Protein AF-A0A1Y4UF63-F1 (afdb_monomer)

Nearest PDB structures (foldseek):
  1cwq-assembly1_A-3  TM=3.640E-01  e=3.530E+00  Halobacterium salinarum

Solvent-accessible surface area (backbone atoms only — not comparable to full-atom values): 9615 Å² total; per-residue (Å²): 134,79,91,53,97,81,62,45,70,66,55,52,27,55,54,33,44,61,53,46,55,54,38,58,77,65,64,60,43,91,86,38,94,56,26,70,50,47,55,57,44,44,32,52,26,53,29,32,46,48,48,52,52,45,56,60,55,51,74,77,58,86,48,58,71,53,52,53,49,52,49,57,51,44,52,51,45,35,42,63,52,59,55,69,98,79,42,24,60,48,101,82,74,47,79,42,82,75,32,55,81,67,83,80,50,90,86,44,57,68,62,51,51,39,48,51,50,25,54,50,41,61,59,47,64,78,71,59,67,61,86,46,94,60,34,64,59,53,51,40,54,38,52,58,33,42,50,5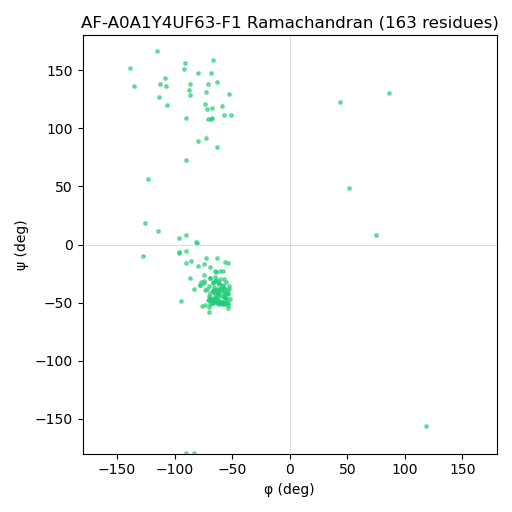2,38,48,50,53,61,39,41,78,74,60,56,78,62,84,80,81,127

Radius of gyration: 16.89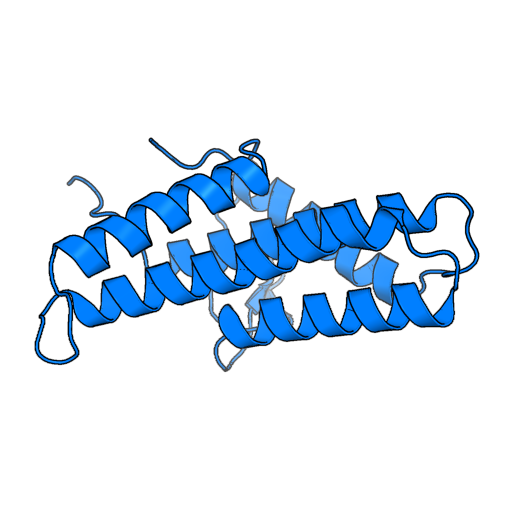 Å; Cα contacts (8 Å, |Δi|>4): 144; chains: 1; bounding box: 43×26×47 Å

Structure (mmCIF, N/CA/C/O backbone):
data_AF-A0A1Y4UF63-F1
#
_entry.id   AF-A0A1Y4UF63-F1
#
loop_
_atom_site.group_PDB
_atom_site.id
_atom_site.type_symbol
_atom_site.label_atom_id
_atom_site.label_alt_id
_atom_site.label_comp_id
_atom_site.label_asym_id
_atom_site.label_entity_id
_atom_site.label_seq_id
_atom_site.pdbx_PDB_ins_code
_atom_site.Cartn_x
_atom_site.Cartn_y
_atom_site.Cartn_z
_atom_site.occupancy
_atom_site.B_iso_or_equiv
_atom_site.auth_seq_id
_atom_site.auth_comp_id
_atom_site.auth_asym_id
_atom_site.auth_atom_id
_atom_site.pdbx_PDB_model_num
ATOM 1 N N . MET A 1 1 ? -4.707 14.030 13.758 1.00 37.59 1 MET A N 1
ATOM 2 C CA . MET A 1 1 ? -3.730 14.443 12.732 1.00 37.59 1 MET A CA 1
ATOM 3 C C . MET A 1 1 ? -4.198 13.709 11.525 1.00 37.59 1 MET A C 1
ATOM 5 O O . MET A 1 1 ? -4.041 12.496 11.454 1.00 37.59 1 MET A O 1
ATOM 9 N N . ASP A 1 2 ? -4.929 14.437 10.713 1.00 42.34 2 ASP A N 1
ATOM 10 C CA . ASP A 1 2 ? -5.912 13.826 9.849 1.00 42.34 2 ASP A CA 1
ATOM 11 C C . ASP A 1 2 ? -5.150 13.428 8.588 1.00 42.34 2 ASP A C 1
ATOM 13 O O . ASP A 1 2 ? -4.351 14.215 8.073 1.00 42.34 2 ASP A O 1
ATOM 17 N N . ILE A 1 3 ? -5.279 12.170 8.169 1.00 49.94 3 ILE A N 1
ATOM 18 C CA . ILE A 1 3 ? -4.473 11.643 7.068 1.00 49.94 3 ILE A CA 1
ATOM 19 C C . ILE A 1 3 ? -4.899 12.354 5.782 1.00 49.94 3 ILE A C 1
ATOM 21 O O . ILE A 1 3 ? -5.990 12.118 5.268 1.00 49.94 3 ILE A O 1
ATOM 25 N N . THR A 1 4 ? -4.029 13.220 5.264 1.00 49.53 4 THR A N 1
ATOM 26 C CA . THR A 1 4 ? -4.264 13.936 4.004 1.00 49.53 4 THR A CA 1
ATOM 27 C C . THR A 1 4 ? -3.707 13.157 2.822 1.00 49.53 4 THR A C 1
ATOM 29 O O . THR A 1 4 ? -2.764 12.374 2.948 1.00 49.53 4 THR A O 1
ATOM 32 N N . ILE A 1 5 ? -4.243 13.396 1.630 1.00 44.84 5 ILE A N 1
ATOM 33 C CA . ILE A 1 5 ? -3.932 12.571 0.456 1.00 44.84 5 ILE A CA 1
ATOM 34 C C . ILE A 1 5 ? -2.517 12.788 -0.108 1.00 44.84 5 ILE A C 1
ATOM 36 O O . ILE A 1 5 ? -2.014 11.940 -0.852 1.00 44.84 5 ILE A O 1
ATOM 40 N N . ASN A 1 6 ? -1.822 13.836 0.348 1.00 50.25 6 ASN A N 1
ATOM 41 C CA . ASN A 1 6 ? -0.405 14.084 0.065 1.00 50.25 6 ASN A CA 1
ATOM 42 C C . ASN A 1 6 ? 0.570 13.468 1.092 1.00 50.25 6 ASN A C 1
ATOM 44 O O . ASN A 1 6 ? 1.745 13.347 0.764 1.00 50.25 6 ASN A O 1
ATOM 48 N N . THR A 1 7 ? 0.113 13.050 2.284 1.00 65.56 7 THR A N 1
ATOM 49 C CA . THR A 1 7 ? 0.957 12.468 3.353 1.00 65.56 7 THR A CA 1
ATOM 50 C C . THR A 1 7 ? 1.801 11.309 2.812 1.00 65.56 7 THR A C 1
ATOM 52 O O . THR A 1 7 ? 1.264 10.441 2.123 1.00 65.56 7 THR A O 1
ATOM 55 N N . ASP A 1 8 ? 3.114 11.290 3.041 1.00 82.75 8 ASP A N 1
ATOM 56 C CA . ASP A 1 8 ? 4.028 10.307 2.438 1.00 82.75 8 ASP A CA 1
ATOM 57 C C . AS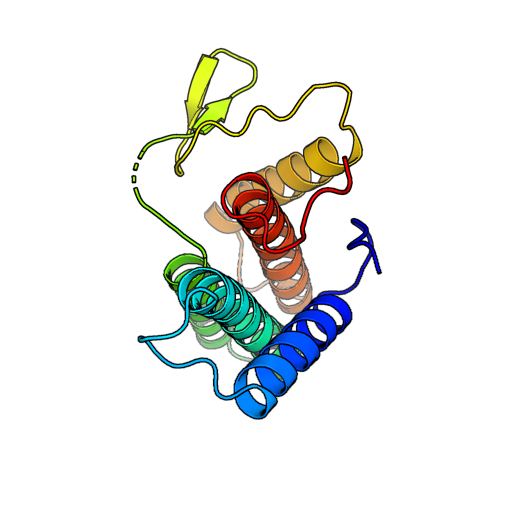P A 1 8 ? 3.780 8.867 2.941 1.00 82.75 8 ASP A C 1
ATOM 59 O O . ASP A 1 8 ? 3.232 8.656 4.019 1.00 82.75 8 ASP A O 1
ATOM 63 N N . ILE A 1 9 ? 4.217 7.849 2.190 1.00 86.38 9 ILE A N 1
ATOM 64 C CA . ILE A 1 9 ? 4.187 6.448 2.640 1.00 86.38 9 ILE A CA 1
ATOM 65 C C . ILE A 1 9 ? 4.990 6.273 3.940 1.00 86.38 9 ILE A C 1
ATOM 67 O O . ILE A 1 9 ? 4.564 5.514 4.811 1.00 86.38 9 ILE A O 1
ATOM 71 N N . LYS A 1 10 ? 6.094 7.015 4.120 1.00 87.44 10 LYS A N 1
ATOM 72 C CA . LYS A 1 10 ? 6.856 7.033 5.376 1.00 87.44 10 LYS A CA 1
ATOM 73 C C . LYS A 1 10 ? 6.093 7.715 6.517 1.00 87.44 10 LYS A C 1
ATOM 75 O O . LYS A 1 10 ? 6.088 7.203 7.630 1.00 87.44 10 LYS A O 1
ATOM 80 N N . GLU A 1 11 ? 5.412 8.828 6.252 1.00 89.00 11 GLU A N 1
ATOM 81 C CA . GLU A 1 11 ? 4.593 9.525 7.256 1.00 89.00 11 GLU A CA 1
ATOM 82 C C . GLU A 1 11 ? 3.372 8.690 7.679 1.00 89.00 11 GLU A C 1
ATOM 84 O O . GLU A 1 11 ? 3.053 8.618 8.865 1.00 89.00 11 GLU A O 1
ATOM 89 N N . LEU A 1 12 ? 2.727 8.002 6.727 1.00 87.38 12 LEU A N 1
ATOM 90 C CA . LEU A 1 12 ? 1.679 7.014 6.992 1.00 87.38 12 LEU A CA 1
ATOM 91 C C . LEU A 1 12 ? 2.215 5.869 7.858 1.00 87.38 12 LEU A C 1
ATOM 93 O O . LEU A 1 12 ? 1.592 5.522 8.860 1.00 87.38 12 LEU A O 1
ATOM 97 N N . TYR A 1 13 ? 3.367 5.294 7.491 1.00 91.75 13 TYR A N 1
ATOM 98 C CA . TYR A 1 13 ? 4.029 4.244 8.269 1.00 91.75 13 TYR A CA 1
ATOM 99 C C . TYR A 1 13 ? 4.247 4.694 9.721 1.00 91.75 13 TYR A C 1
ATOM 101 O O . TYR A 1 13 ? 3.739 4.053 10.639 1.00 91.75 13 TYR A O 1
ATOM 109 N N . GLU A 1 14 ? 4.896 5.842 9.923 1.00 92.19 14 GLU A N 1
ATOM 110 C CA . GLU A 1 14 ? 5.170 6.402 11.249 1.00 92.19 14 GLU A CA 1
ATOM 111 C C . GLU A 1 14 ? 3.894 6.722 12.045 1.00 92.19 14 GLU A C 1
ATOM 113 O O . GLU A 1 14 ? 3.884 6.625 13.272 1.00 92.19 14 GLU A O 1
ATOM 118 N N . TYR A 1 15 ? 2.810 7.126 11.375 1.00 88.06 15 TYR A N 1
ATOM 119 C CA . TYR A 1 15 ? 1.514 7.356 12.015 1.00 88.06 15 TYR A CA 1
ATOM 120 C C . TYR A 1 15 ? 0.926 6.048 12.573 1.00 88.06 15 TYR A C 1
ATOM 122 O O . TYR A 1 15 ? 0.478 6.029 13.722 1.00 88.06 15 TYR A O 1
ATOM 130 N N . TYR A 1 16 ? 0.933 4.948 11.807 1.00 87.62 16 TYR A N 1
ATOM 131 C CA . TYR A 1 16 ? 0.389 3.672 12.291 1.00 87.62 16 TYR A CA 1
ATOM 132 C C . TYR A 1 16 ? 1.343 2.952 13.255 1.00 87.62 16 TYR A C 1
ATOM 134 O O . TYR A 1 16 ? 0.863 2.359 14.216 1.00 87.62 16 TYR A O 1
ATOM 142 N N . GLU A 1 17 ? 2.661 3.085 13.090 1.00 92.81 17 GLU A N 1
ATOM 143 C CA . GLU A 1 17 ? 3.689 2.621 14.038 1.00 92.81 17 GLU A CA 1
ATOM 144 C C . GLU A 1 17 ? 3.435 3.180 15.450 1.00 92.81 17 GLU A C 1
ATOM 146 O O . GLU A 1 17 ? 3.252 2.424 16.405 1.00 92.81 17 GLU A O 1
ATOM 151 N N . LYS A 1 18 ? 3.266 4.506 15.574 1.00 88.31 18 LYS A N 1
ATOM 152 C CA . LYS A 1 18 ? 2.928 5.187 16.842 1.00 88.31 18 LYS A CA 1
ATOM 153 C C . LYS A 1 18 ? 1.584 4.724 17.434 1.00 88.31 18 LYS A C 1
ATOM 155 O O . LYS A 1 18 ? 1.362 4.859 18.637 1.00 88.31 18 LYS A O 1
ATOM 160 N N . ARG A 1 19 ? 0.677 4.171 16.616 1.00 84.44 19 ARG A N 1
ATOM 161 C CA . ARG A 1 19 ? -0.601 3.583 17.065 1.00 84.44 19 ARG A CA 1
ATOM 162 C C . ARG A 1 19 ? -0.483 2.110 17.473 1.00 84.44 19 ARG A C 1
ATOM 164 O O . ARG A 1 19 ? -1.263 1.696 18.328 1.00 84.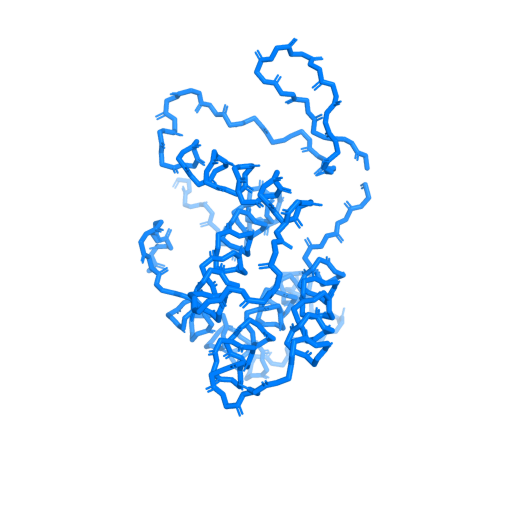44 19 ARG A O 1
ATOM 171 N N . VAL A 1 20 ? 0.455 1.349 16.903 1.00 86.25 20 VAL A N 1
ATOM 172 C CA . VAL A 1 20 ? 0.792 -0.020 17.335 1.00 86.25 20 VAL A CA 1
ATOM 173 C C . VAL A 1 20 ? 1.496 0.025 18.687 1.00 86.25 20 VAL A C 1
ATOM 175 O O . VAL A 1 20 ? 0.966 -0.541 19.638 1.00 86.25 20 VAL A O 1
ATOM 178 N N . ILE A 1 21 ? 2.576 0.806 18.814 1.00 88.94 21 ILE A N 1
ATOM 179 C CA . ILE A 1 21 ? 3.340 0.963 20.068 1.00 88.94 21 ILE A CA 1
ATOM 180 C C . ILE A 1 21 ? 2.407 1.333 21.230 1.00 88.94 21 ILE A C 1
ATOM 182 O O . ILE A 1 21 ? 2.409 0.696 22.278 1.00 88.94 21 ILE A O 1
ATOM 186 N N . ARG A 1 22 ? 1.510 2.305 21.020 1.00 81.75 22 ARG A N 1
ATOM 187 C CA . ARG A 1 22 ? 0.530 2.708 22.037 1.00 81.75 22 ARG A CA 1
ATOM 188 C C . ARG A 1 22 ? -0.479 1.608 22.402 1.00 81.75 22 ARG A C 1
ATOM 190 O O . ARG A 1 22 ? -0.984 1.591 23.522 1.00 81.75 22 ARG A O 1
ATOM 197 N N . ALA A 1 23 ? -0.827 0.714 21.478 1.00 77.19 23 ALA A N 1
ATOM 198 C CA . ALA A 1 23 ? -1.709 -0.417 21.768 1.00 77.19 23 ALA A CA 1
ATOM 199 C C . ALA A 1 23 ? -0.992 -1.510 22.582 1.00 77.19 23 ALA A C 1
ATOM 201 O O . ALA A 1 23 ? -1.615 -2.130 23.445 1.00 77.19 23 ALA A O 1
ATOM 202 N N . GLU A 1 24 ? 0.311 -1.688 22.356 1.00 81.88 24 GLU A N 1
ATOM 203 C CA . GLU A 1 24 ? 1.190 -2.566 23.136 1.00 81.88 24 GLU A CA 1
ATOM 204 C C . GLU A 1 24 ? 1.399 -2.013 24.558 1.00 81.88 24 GLU A C 1
ATOM 206 O O . GLU A 1 24 ? 1.161 -2.728 25.529 1.00 81.88 24 GLU A O 1
ATOM 211 N N . GLU A 1 25 ? 1.699 -0.714 24.707 1.00 85.75 25 GLU A N 1
ATOM 212 C CA . GLU A 1 25 ? 1.728 -0.005 26.003 1.00 85.75 25 GLU A CA 1
ATOM 213 C C . GLU A 1 25 ? 0.407 -0.160 26.781 1.00 85.75 25 GLU A C 1
ATOM 215 O O . GLU A 1 25 ? 0.393 -0.332 28.002 1.00 85.75 25 GLU A O 1
ATOM 220 N N . MET A 1 26 ? -0.726 -0.127 26.072 1.00 78.94 26 MET A N 1
ATOM 221 C CA . MET A 1 26 ? -2.065 -0.320 26.637 1.00 78.94 26 MET A CA 1
ATOM 222 C C . MET A 1 26 ? -2.446 -1.795 26.866 1.00 78.94 26 MET A C 1
ATOM 224 O O . MET A 1 26 ? -3.557 -2.043 27.334 1.00 78.94 26 MET A O 1
ATOM 228 N N . ASN A 1 27 ? -1.556 -2.752 26.572 1.00 86.25 27 ASN A N 1
ATOM 229 C CA . ASN A 1 27 ? -1.758 -4.196 26.741 1.00 86.25 27 ASN A CA 1
ATOM 230 C C . ASN A 1 27 ? -3.068 -4.699 26.084 1.00 86.25 27 ASN A C 1
ATOM 232 O O . ASN A 1 27 ? -3.881 -5.381 26.706 1.00 86.25 27 ASN A O 1
ATOM 236 N N . ILE A 1 28 ? -3.312 -4.318 24.823 1.00 73.81 28 ILE A N 1
ATOM 237 C CA . ILE A 1 28 ? -4.532 -4.691 24.084 1.00 73.81 28 ILE A CA 1
ATOM 238 C C . ILE A 1 28 ? -4.423 -6.132 23.546 1.00 73.81 28 ILE A C 1
ATOM 240 O O . ILE A 1 28 ? -4.002 -6.359 22.413 1.00 73.81 28 ILE A O 1
ATOM 244 N N . ASP A 1 29 ? -4.842 -7.099 24.364 1.00 84.00 29 ASP A N 1
ATOM 245 C CA . ASP A 1 29 ? -4.972 -8.520 24.004 1.00 84.00 29 ASP A CA 1
ATOM 246 C C . ASP A 1 29 ? -6.365 -8.890 23.443 1.00 84.00 29 ASP A C 1
ATOM 248 O O . ASP A 1 29 ? -7.251 -8.042 23.335 1.00 84.00 29 ASP A O 1
ATOM 252 N N . GLU A 1 30 ? -6.571 -10.169 23.103 1.00 82.31 30 GLU A N 1
ATOM 253 C CA . GLU A 1 30 ? -7.828 -10.725 22.562 1.00 82.31 30 GLU A CA 1
ATOM 254 C C . GLU A 1 30 ? -9.068 -10.532 23.456 1.00 82.31 30 GLU A C 1
ATOM 256 O O . GLU A 1 30 ? -10.192 -10.541 22.950 1.00 82.31 30 GLU A O 1
ATOM 261 N N . SER A 1 31 ? -8.898 -10.326 24.767 1.00 81.88 31 SER A N 1
ATOM 262 C CA . SER A 1 31 ? -10.003 -10.044 25.695 1.00 81.88 31 SER A CA 1
ATOM 263 C C . SER A 1 31 ? -10.456 -8.579 25.649 1.00 81.88 31 SER A C 1
ATOM 265 O O . SER A 1 31 ? -11.564 -8.237 26.077 1.00 81.88 31 SER A O 1
ATOM 267 N N . SER A 1 32 ? -9.615 -7.690 25.114 1.00 72.06 32 SER A N 1
ATOM 268 C CA . SER A 1 32 ? -9.876 -6.258 25.078 1.00 72.06 32 SER A CA 1
ATOM 269 C C . SER A 1 32 ? -10.951 -5.893 24.057 1.00 72.06 32 SER A C 1
ATOM 271 O O . SER A 1 32 ? -10.844 -6.173 22.863 1.00 72.06 32 SER A O 1
ATOM 273 N N . ARG A 1 33 ? -11.938 -5.093 24.483 1.00 72.50 33 ARG A N 1
ATOM 274 C CA . ARG A 1 33 ? -12.944 -4.480 23.587 1.00 72.50 33 ARG A CA 1
ATOM 275 C C . ARG A 1 33 ? -12.348 -3.637 22.446 1.00 72.50 33 ARG A C 1
ATOM 277 O O . ARG A 1 33 ? -13.070 -3.265 21.525 1.00 72.50 33 ARG A O 1
ATOM 284 N N . PHE A 1 34 ? -11.065 -3.281 22.533 1.00 72.19 34 PHE A N 1
ATOM 285 C CA . PHE A 1 34 ? -10.339 -2.517 21.517 1.00 72.19 34 PHE A CA 1
ATOM 286 C C . PHE A 1 34 ? -9.532 -3.398 20.547 1.00 72.19 34 PHE A C 1
ATOM 288 O O . PHE A 1 34 ? -9.024 -2.880 19.553 1.00 72.19 34 PHE A O 1
ATOM 295 N N . TYR A 1 35 ? -9.450 -4.712 20.784 1.00 72.81 35 TYR A N 1
ATOM 296 C CA . TYR A 1 35 ? -8.698 -5.659 19.958 1.00 72.81 35 TYR A CA 1
ATOM 297 C C . TYR A 1 35 ? -9.078 -5.647 18.467 1.00 72.81 35 TYR A C 1
ATOM 299 O O . TYR A 1 35 ? -8.163 -5.603 17.643 1.00 72.81 35 TYR A O 1
ATOM 307 N N . PRO A 1 36 ? -10.367 -5.569 18.060 1.00 71.00 36 PRO A N 1
ATOM 308 C CA . PRO A 1 36 ? -10.711 -5.461 16.640 1.00 71.00 36 PRO A CA 1
ATOM 309 C C . PRO A 1 36 ? -10.097 -4.216 15.982 1.00 71.00 36 PRO A C 1
ATOM 311 O O . PRO A 1 36 ? -9.579 -4.293 14.871 1.00 71.00 36 PRO A O 1
ATOM 314 N N . SER A 1 37 ? -10.082 -3.081 16.688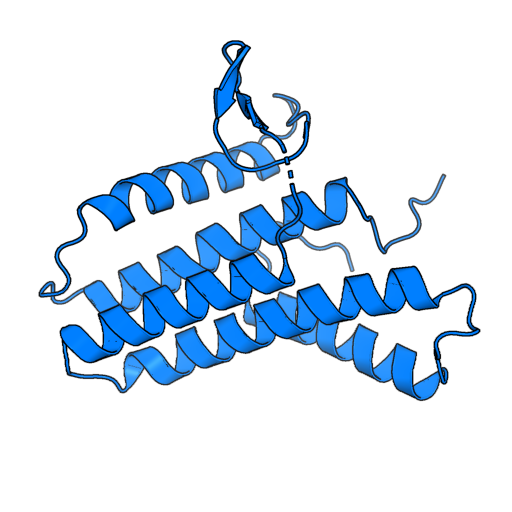 1.00 73.38 37 SER A N 1
ATOM 315 C CA . SER A 1 37 ? -9.454 -1.846 16.209 1.00 73.38 37 SER A CA 1
ATOM 316 C C . SER A 1 37 ? -7.927 -1.946 16.175 1.00 73.38 37 SER A C 1
ATOM 318 O O . SER A 1 37 ? -7.313 -1.413 15.256 1.00 73.38 37 SER A O 1
ATOM 320 N N . PHE A 1 38 ? -7.309 -2.641 17.137 1.00 75.94 38 PHE A N 1
ATOM 321 C CA . PHE A 1 38 ? -5.866 -2.903 17.142 1.00 75.94 38 PHE A CA 1
ATOM 322 C C . PHE A 1 38 ? -5.440 -3.793 15.969 1.00 75.94 38 PHE A C 1
ATOM 324 O O . PHE A 1 38 ? -4.538 -3.419 15.226 1.00 75.94 38 PHE A O 1
ATOM 331 N N . ILE A 1 39 ? -6.135 -4.905 15.725 1.00 81.94 39 ILE A N 1
ATOM 332 C CA . ILE A 1 39 ? -5.892 -5.784 14.570 1.00 81.94 39 ILE A CA 1
ATOM 333 C C . ILE A 1 39 ? -6.005 -5.018 13.244 1.00 81.94 39 ILE A C 1
ATOM 335 O O . ILE A 1 39 ? -5.222 -5.236 12.318 1.00 81.94 39 ILE A O 1
ATOM 339 N N . GLU A 1 40 ? -6.948 -4.083 13.153 1.00 82.12 40 GLU A N 1
ATOM 340 C CA . GLU A 1 40 ? -7.125 -3.239 11.974 1.00 82.12 40 GLU A CA 1
ATOM 341 C C . GLU A 1 40 ? -6.060 -2.134 11.835 1.00 82.12 40 GLU A C 1
ATOM 343 O O . GLU A 1 40 ? -5.677 -1.811 10.707 1.00 82.12 40 GLU A O 1
ATOM 348 N N . ILE A 1 41 ? -5.515 -1.605 12.936 1.00 82.06 41 ILE A N 1
ATOM 349 C CA . ILE A 1 41 ? -4.306 -0.758 12.934 1.00 82.06 41 ILE A CA 1
ATOM 350 C C . ILE A 1 41 ? -3.085 -1.576 12.482 1.00 82.06 41 ILE A C 1
ATOM 352 O O . ILE A 1 41 ? -2.340 -1.130 11.610 1.00 82.06 41 ILE A O 1
ATOM 356 N N . ASN A 1 42 ? -2.908 -2.785 13.018 1.00 85.00 42 ASN A N 1
ATOM 357 C CA . ASN A 1 42 ? -1.719 -3.606 12.797 1.00 85.00 42 ASN A CA 1
ATOM 358 C C . ASN A 1 42 ? -1.571 -4.039 11.326 1.00 85.00 42 ASN A C 1
ATOM 360 O O . ASN A 1 42 ? -0.509 -3.876 10.739 1.00 85.00 42 ASN A O 1
ATOM 364 N N . LYS A 1 43 ? -2.659 -4.458 10.661 1.00 86.38 43 LYS A N 1
ATOM 365 C CA . LYS A 1 43 ? -2.644 -4.767 9.210 1.00 86.38 43 LYS A CA 1
ATOM 366 C C . LYS A 1 43 ? -2.214 -3.577 8.344 1.00 86.38 43 LYS A C 1
ATOM 368 O O . LYS A 1 43 ? -1.548 -3.755 7.325 1.00 86.38 43 LYS A O 1
ATOM 373 N N . ARG A 1 44 ? -2.597 -2.354 8.736 1.00 87.12 44 ARG A N 1
ATOM 374 C CA . ARG A 1 44 ? -2.190 -1.119 8.043 1.00 87.12 44 ARG A CA 1
ATOM 375 C C . ARG A 1 44 ? -0.701 -0.850 8.243 1.00 87.12 44 ARG A C 1
ATOM 377 O O . ARG A 1 44 ? -0.005 -0.612 7.260 1.00 87.12 44 ARG A O 1
ATOM 384 N N . TYR A 1 45 ? -0.218 -0.970 9.480 1.00 90.94 45 TYR A N 1
ATOM 385 C CA . TYR A 1 45 ? 1.204 -0.894 9.817 1.00 90.94 45 TYR A CA 1
ATOM 386 C C . TYR A 1 45 ? 2.043 -1.931 9.046 1.00 90.94 45 TYR A C 1
ATOM 388 O O . TYR A 1 45 ? 2.976 -1.541 8.349 1.00 90.94 45 TYR A O 1
ATOM 396 N N . ASN A 1 46 ? 1.665 -3.215 9.061 1.00 91.69 46 ASN A N 1
ATOM 397 C CA . ASN A 1 46 ? 2.344 -4.297 8.334 1.00 91.69 46 ASN A CA 1
ATOM 398 C C . ASN A 1 46 ? 2.498 -3.997 6.835 1.00 91.69 46 ASN A C 1
ATOM 400 O O . ASN A 1 46 ? 3.591 -4.091 6.270 1.00 91.69 46 ASN A O 1
ATOM 404 N N . ALA A 1 47 ? 1.404 -3.605 6.177 1.00 91.00 47 ALA A N 1
ATOM 405 C CA . ALA A 1 47 ? 1.414 -3.305 4.750 1.00 91.00 47 ALA A CA 1
ATOM 406 C C . ALA A 1 47 ? 2.270 -2.072 4.415 1.00 91.00 47 ALA A C 1
ATOM 408 O O . ALA A 1 47 ? 3.000 -2.078 3.423 1.00 91.00 47 ALA A O 1
ATOM 409 N N . LEU A 1 48 ? 2.215 -1.030 5.252 1.00 92.69 48 LEU A N 1
ATOM 410 C CA . LEU A 1 48 ? 3.060 0.158 5.115 1.00 92.69 48 LEU A CA 1
ATOM 411 C C . LEU A 1 48 ? 4.538 -0.162 5.352 1.00 92.69 48 LEU A C 1
ATOM 413 O O . LEU A 1 48 ? 5.377 0.301 4.586 1.00 92.69 48 LEU A O 1
ATOM 417 N N . SER A 1 49 ? 4.851 -1.005 6.337 1.00 93.62 49 SER A N 1
ATOM 418 C CA . SER A 1 49 ? 6.207 -1.490 6.608 1.00 93.62 49 SER A CA 1
ATOM 419 C C . SER A 1 49 ? 6.787 -2.188 5.376 1.00 93.62 49 SER A C 1
ATOM 421 O O . SER A 1 49 ? 7.833 -1.788 4.866 1.00 93.62 49 SER A O 1
ATOM 423 N N . MET A 1 50 ? 6.046 -3.135 4.786 1.00 93.44 50 MET A N 1
ATOM 424 C CA . MET A 1 50 ? 6.462 -3.816 3.554 1.00 93.44 50 MET A CA 1
ATOM 425 C C . MET A 1 50 ? 6.607 -2.863 2.351 1.00 93.44 50 MET A C 1
ATOM 427 O O . MET A 1 50 ? 7.465 -3.085 1.492 1.00 93.44 50 MET A O 1
ATOM 431 N N . ALA A 1 51 ? 5.801 -1.798 2.273 1.00 92.81 51 ALA A N 1
ATOM 432 C CA . ALA A 1 51 ? 5.937 -0.771 1.240 1.00 92.81 51 ALA A CA 1
ATOM 433 C C . ALA A 1 51 ? 7.198 0.091 1.435 1.00 92.81 51 ALA A C 1
ATOM 435 O O . ALA A 1 51 ? 7.928 0.313 0.471 1.00 92.81 51 ALA A O 1
ATOM 436 N N . VAL A 1 52 ? 7.489 0.531 2.664 1.00 92.88 52 VAL A N 1
ATOM 437 C CA . VAL A 1 52 ? 8.701 1.300 3.005 1.00 92.88 52 VAL A CA 1
ATOM 438 C C . VAL A 1 52 ? 9.961 0.463 2.770 1.00 92.88 52 VAL A C 1
ATOM 440 O O . VAL A 1 52 ? 10.887 0.933 2.109 1.00 92.88 52 VAL A O 1
ATOM 443 N N . ILE A 1 53 ? 9.974 -0.796 3.226 1.00 92.38 53 ILE A N 1
ATOM 444 C CA . ILE A 1 53 ? 11.060 -1.756 2.965 1.00 92.38 53 ILE A CA 1
ATOM 445 C C . ILE A 1 53 ? 11.290 -1.890 1.457 1.00 92.38 53 ILE A C 1
ATOM 447 O O . ILE A 1 53 ? 12.414 -1.708 0.994 1.00 92.38 53 ILE A O 1
ATOM 451 N N . PHE A 1 54 ? 10.232 -2.115 0.669 1.00 92.75 54 PHE A N 1
ATOM 452 C CA . PHE A 1 54 ? 10.351 -2.209 -0.786 1.00 92.75 54 PHE A CA 1
ATOM 453 C C . PHE A 1 54 ? 10.906 -0.927 -1.423 1.00 92.75 54 PHE A C 1
ATOM 455 O O . PHE A 1 54 ? 11.844 -1.011 -2.211 1.00 92.75 54 PHE A O 1
ATOM 462 N N . ILE A 1 55 ? 10.366 0.252 -1.092 1.00 90.81 55 ILE A N 1
ATOM 463 C CA . ILE A 1 55 ? 10.784 1.537 -1.684 1.00 90.81 55 ILE A CA 1
ATOM 464 C C . ILE A 1 55 ? 12.274 1.815 -1.424 1.00 90.81 55 ILE A C 1
ATOM 466 O O . ILE A 1 55 ? 12.979 2.284 -2.325 1.00 90.81 55 ILE A O 1
ATOM 470 N N . ASN A 1 56 ? 12.759 1.467 -0.230 1.00 89.44 56 ASN A N 1
ATOM 471 C CA . ASN A 1 56 ? 14.168 1.569 0.133 1.00 89.44 56 ASN A CA 1
ATOM 472 C C . ASN A 1 56 ? 15.017 0.522 -0.614 1.00 89.44 56 ASN A C 1
ATOM 474 O O . ASN A 1 56 ? 15.931 0.879 -1.359 1.00 89.44 56 ASN A O 1
ATOM 478 N N . GLU A 1 57 ? 14.704 -0.770 -0.462 1.00 88.81 57 GLU A N 1
ATOM 479 C CA . GLU A 1 57 ? 15.525 -1.875 -0.975 1.00 88.81 57 GLU A CA 1
ATOM 480 C C . GLU A 1 57 ? 15.585 -1.964 -2.503 1.00 88.81 57 GLU A C 1
ATOM 482 O O . GLU A 1 57 ? 16.606 -2.380 -3.059 1.00 88.81 57 GLU A O 1
ATOM 487 N N . ILE A 1 58 ? 14.507 -1.600 -3.205 1.00 87.44 58 ILE A N 1
ATOM 488 C CA . ILE A 1 58 ? 14.414 -1.780 -4.660 1.00 87.44 58 ILE A CA 1
ATOM 489 C C . ILE A 1 58 ? 15.435 -0.924 -5.423 1.00 87.44 58 ILE A C 1
ATOM 491 O O . ILE A 1 58 ? 15.839 -1.286 -6.524 1.00 87.44 58 ILE A O 1
ATOM 495 N N . SER A 1 59 ? 15.912 0.159 -4.803 1.00 82.06 59 SER A N 1
ATOM 496 C CA . SER A 1 59 ? 16.943 1.056 -5.343 1.00 82.06 59 SER A CA 1
ATOM 497 C C . SER A 1 59 ? 18.342 0.425 -5.411 1.00 82.06 59 SER A C 1
ATOM 499 O O . SER A 1 59 ? 19.196 0.923 -6.142 1.00 82.06 59 SER A O 1
ATOM 501 N N . TYR A 1 60 ? 18.592 -0.654 -4.661 1.00 81.06 60 TYR A N 1
ATOM 502 C CA . TYR A 1 60 ? 19.872 -1.376 -4.656 1.00 81.06 60 TYR A CA 1
ATOM 503 C C . TYR A 1 60 ? 19.875 -2.594 -5.589 1.00 81.06 60 TYR A C 1
ATOM 505 O O . TYR A 1 60 ? 20.915 -3.229 -5.7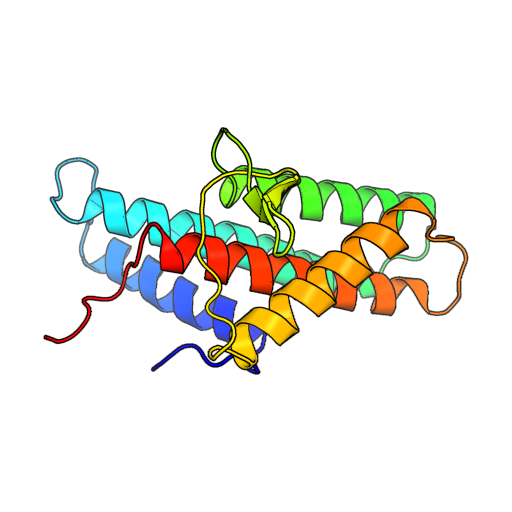75 1.00 81.06 60 TYR A O 1
ATOM 513 N N . ASP A 1 61 ? 18.721 -2.935 -6.166 1.00 78.25 61 ASP A N 1
ATOM 514 C CA . ASP A 1 61 ? 18.595 -4.041 -7.103 1.00 78.25 61 ASP A CA 1
ATOM 515 C C . ASP A 1 61 ? 19.080 -3.646 -8.507 1.00 78.25 61 ASP A C 1
ATOM 517 O O . ASP A 1 61 ? 18.973 -2.495 -8.928 1.00 78.25 61 ASP A O 1
ATOM 521 N N . LYS A 1 62 ? 19.631 -4.617 -9.235 1.00 76.56 62 LYS A N 1
ATOM 522 C CA . LYS A 1 62 ? 20.200 -4.436 -10.580 1.00 76.56 62 LYS A CA 1
ATOM 523 C C . LYS A 1 62 ? 19.631 -5.421 -11.600 1.00 76.56 62 LYS A C 1
ATOM 525 O O . LYS A 1 62 ? 19.860 -5.246 -12.791 1.00 76.56 62 LYS A O 1
ATOM 530 N N . GLU A 1 63 ? 18.881 -6.429 -11.152 1.00 86.12 63 GLU A N 1
ATOM 531 C CA . GLU A 1 63 ? 18.464 -7.562 -11.977 1.00 86.12 63 GLU A CA 1
ATOM 532 C C . GLU A 1 63 ? 16.970 -7.486 -12.336 1.00 86.12 63 GLU A C 1
ATOM 534 O O . GLU A 1 63 ? 16.131 -7.560 -11.429 1.00 86.12 63 GLU A O 1
ATOM 539 N N . PRO A 1 64 ? 16.589 -7.423 -13.632 1.00 83.81 64 PRO A N 1
ATOM 540 C CA . PRO A 1 64 ? 15.191 -7.295 -14.058 1.00 83.81 64 PRO A CA 1
ATOM 541 C C . PRO A 1 64 ? 14.240 -8.335 -13.468 1.00 83.81 64 PRO A C 1
ATOM 543 O O . PRO A 1 64 ? 13.117 -8.020 -13.072 1.00 83.81 64 PRO A O 1
ATOM 546 N N . ASN A 1 65 ? 14.702 -9.579 -13.340 1.00 85.25 65 ASN A N 1
ATOM 547 C CA . ASN A 1 65 ? 13.912 -10.651 -12.739 1.00 85.25 65 ASN A CA 1
ATOM 548 C C . ASN A 1 65 ? 13.805 -10.532 -11.207 1.00 85.25 65 ASN A C 1
ATOM 550 O O . ASN A 1 65 ? 12.812 -10.982 -10.632 1.00 85.25 65 ASN A O 1
ATOM 554 N N . SER A 1 66 ? 14.781 -9.900 -10.547 1.00 87.00 66 SER A N 1
ATOM 555 C CA . SER A 1 66 ? 14.783 -9.692 -9.096 1.00 87.00 66 SER A CA 1
ATOM 556 C C . SER A 1 66 ? 13.825 -8.575 -8.689 1.00 87.00 66 SER A C 1
ATOM 558 O O . SER A 1 66 ? 12.908 -8.836 -7.906 1.00 87.00 66 SER A O 1
ATOM 560 N N . TYR A 1 67 ? 13.926 -7.371 -9.272 1.00 86.69 67 TYR A N 1
ATOM 561 C CA . TYR A 1 67 ? 12.982 -6.300 -8.925 1.00 86.69 67 TYR A CA 1
ATOM 562 C C . TYR A 1 67 ? 11.544 -6.605 -9.372 1.00 86.69 67 TYR A C 1
ATOM 564 O O . TYR A 1 67 ? 10.608 -6.311 -8.627 1.00 86.69 67 TYR A O 1
ATOM 572 N N . LYS A 1 68 ? 11.350 -7.322 -10.491 1.00 89.56 68 LYS A N 1
ATOM 573 C CA . LYS A 1 68 ? 10.045 -7.899 -10.867 1.00 89.56 68 LYS A CA 1
ATOM 574 C C . LYS A 1 68 ? 9.483 -8.821 -9.780 1.00 89.56 68 LYS A C 1
ATOM 576 O O . LYS A 1 68 ? 8.327 -8.668 -9.384 1.00 89.56 68 LYS A O 1
ATOM 581 N N . ARG A 1 69 ? 10.288 -9.763 -9.270 1.00 90.44 69 ARG A N 1
ATOM 582 C CA . ARG A 1 69 ? 9.882 -10.675 -8.188 1.00 90.44 69 ARG A CA 1
ATOM 583 C C . ARG A 1 69 ? 9.571 -9.909 -6.900 1.00 90.44 69 ARG A C 1
ATOM 585 O O . ARG A 1 69 ? 8.496 -10.110 -6.342 1.00 90.44 69 ARG A O 1
ATOM 592 N N . LYS A 1 70 ? 10.465 -9.019 -6.454 1.00 90.12 70 LYS A N 1
ATOM 593 C CA . LYS A 1 70 ? 10.279 -8.192 -5.248 1.00 90.12 70 LYS A CA 1
ATOM 594 C C . LYS A 1 70 ? 8.994 -7.369 -5.318 1.00 90.12 70 LYS A C 1
ATOM 596 O O . LYS A 1 70 ? 8.228 -7.380 -4.360 1.00 90.12 70 LYS A O 1
ATOM 601 N N . PHE A 1 71 ? 8.719 -6.733 -6.458 1.00 91.44 71 PHE A N 1
ATOM 602 C CA . PHE A 1 71 ? 7.510 -5.935 -6.666 1.00 91.44 71 PHE A CA 1
ATOM 603 C C . PHE A 1 71 ? 6.234 -6.770 -6.538 1.00 91.44 71 PHE A C 1
ATOM 605 O O . PHE A 1 71 ? 5.356 -6.421 -5.752 1.00 91.44 71 PHE A O 1
ATOM 612 N N . PHE A 1 72 ? 6.135 -7.906 -7.238 1.00 90.06 72 PHE A N 1
ATOM 613 C CA . PHE A 1 72 ? 4.946 -8.759 -7.134 1.00 90.06 72 PHE A CA 1
ATOM 614 C C . PHE A 1 72 ? 4.817 -9.452 -5.767 1.00 90.06 72 PHE A C 1
ATOM 616 O O . PHE A 1 72 ? 3.694 -9.668 -5.313 1.00 90.06 72 PHE A O 1
ATOM 623 N N . CYS A 1 73 ? 5.920 -9.744 -5.069 1.00 90.38 73 CYS A N 1
ATOM 624 C CA . CYS A 1 73 ? 5.892 -10.211 -3.680 1.00 90.38 73 CYS A CA 1
ATOM 625 C C . CYS A 1 73 ? 5.382 -9.127 -2.714 1.00 90.38 73 CYS A C 1
ATOM 627 O O . CYS A 1 73 ? 4.468 -9.401 -1.940 1.00 90.38 73 CYS A O 1
ATOM 629 N N . CYS A 1 74 ? 5.913 -7.902 -2.796 1.00 91.62 74 CYS A N 1
ATOM 630 C CA . CYS A 1 74 ? 5.473 -6.745 -2.009 1.00 91.62 74 CYS A CA 1
ATOM 631 C C . CYS A 1 74 ? 3.987 -6.441 -2.257 1.00 91.62 74 CYS A C 1
ATOM 633 O O . CYS A 1 74 ? 3.197 -6.408 -1.316 1.00 91.62 74 CYS A O 1
ATOM 635 N N . LEU A 1 75 ? 3.575 -6.338 -3.525 1.00 88.62 75 LEU A N 1
ATOM 636 C CA . LEU A 1 75 ? 2.183 -6.121 -3.918 1.00 88.62 75 LEU A CA 1
ATOM 637 C C . LEU A 1 75 ? 1.260 -7.242 -3.412 1.00 88.62 75 LEU A C 1
ATOM 639 O O . LEU A 1 75 ? 0.197 -6.953 -2.868 1.00 88.62 75 LEU A O 1
ATOM 643 N N . LYS A 1 76 ? 1.663 -8.516 -3.531 1.00 86.81 76 LYS A N 1
ATOM 644 C CA . LYS A 1 76 ? 0.888 -9.640 -2.981 1.00 86.81 76 LYS A CA 1
ATOM 645 C C . LYS A 1 76 ? 0.772 -9.561 -1.458 1.00 86.81 76 LYS A C 1
ATOM 647 O O . LYS A 1 76 ? -0.294 -9.884 -0.943 1.00 86.81 76 LYS A O 1
ATOM 652 N N . TYR A 1 77 ? 1.817 -9.148 -0.744 1.00 88.56 77 TYR A N 1
ATOM 653 C CA . TYR A 1 77 ? 1.781 -9.016 0.714 1.00 88.56 77 TYR A CA 1
ATOM 654 C C . TYR A 1 77 ? 0.873 -7.859 1.156 1.00 88.56 77 TYR A C 1
ATOM 656 O O . TYR A 1 77 ? -0.059 -8.085 1.920 1.00 88.56 77 TYR A O 1
ATOM 664 N N . ILE A 1 78 ? 1.062 -6.660 0.590 1.00 86.94 78 ILE A N 1
ATOM 665 C CA . ILE A 1 78 ? 0.218 -5.475 0.835 1.00 86.94 78 ILE A CA 1
ATOM 666 C C . ILE A 1 78 ? -1.258 -5.798 0.589 1.00 86.94 78 ILE A C 1
ATOM 668 O O . ILE A 1 78 ? -2.115 -5.423 1.386 1.00 86.94 78 ILE A O 1
ATOM 672 N N . LEU A 1 79 ? -1.561 -6.527 -0.489 1.00 81.75 79 LEU A N 1
ATOM 673 C CA . LEU A 1 79 ? -2.912 -7.021 -0.725 1.00 81.75 79 LEU A CA 1
ATOM 674 C C . LEU A 1 79 ? -3.312 -8.070 0.328 1.00 81.75 79 LEU A C 1
ATOM 676 O O . LEU A 1 79 ? -4.346 -7.901 0.946 1.00 81.75 79 LEU A O 1
ATOM 680 N N . THR A 1 80 ? -2.523 -9.105 0.617 1.00 81.31 80 THR A N 1
ATOM 681 C CA . THR A 1 80 ? -2.897 -10.121 1.632 1.00 81.31 80 THR A CA 1
ATOM 682 C C . THR A 1 80 ? -3.251 -9.510 3.000 1.00 81.31 80 THR A C 1
ATOM 684 O O . THR A 1 80 ? -4.256 -9.905 3.584 1.00 81.31 80 THR A O 1
ATOM 687 N N . GLU A 1 81 ? -2.498 -8.515 3.481 1.00 80.69 81 GLU A N 1
ATOM 688 C CA . GLU A 1 81 ? -2.788 -7.814 4.744 1.00 80.69 81 GLU A CA 1
ATOM 689 C C . GLU A 1 81 ? -4.031 -6.909 4.649 1.00 80.69 81 GLU A C 1
ATOM 691 O O . GLU A 1 81 ? -4.914 -6.924 5.514 1.00 80.69 81 GLU A O 1
ATOM 696 N N . LEU A 1 82 ? -4.113 -6.086 3.595 1.00 76.31 82 LEU A N 1
ATOM 697 C CA . LEU A 1 82 ? -5.134 -5.042 3.488 1.00 76.31 82 LEU A CA 1
ATOM 698 C C . LEU A 1 82 ? -6.427 -5.485 2.796 1.00 76.31 82 LEU A C 1
ATOM 700 O O . LEU A 1 82 ? -7.391 -4.712 2.796 1.00 76.31 82 LEU A O 1
ATOM 704 N N . PHE A 1 83 ? -6.496 -6.697 2.255 1.00 69.00 83 PHE A N 1
ATOM 705 C CA . PHE A 1 83 ? -7.582 -7.117 1.378 1.00 69.00 83 PHE A CA 1
ATOM 706 C C . PHE A 1 83 ? -8.552 -8.131 2.011 1.00 69.00 83 PHE A C 1
ATOM 708 O O . PHE A 1 83 ? -8.164 -8.988 2.797 1.00 69.00 83 PHE A O 1
ATOM 715 N N . VAL A 1 84 ? -9.847 -8.007 1.691 1.00 54.38 84 VAL A N 1
ATOM 716 C CA . VAL A 1 84 ? -10.956 -8.823 2.235 1.00 54.38 84 VAL A CA 1
ATOM 717 C C . VAL A 1 84 ? -11.933 -9.172 1.100 1.00 54.38 84 VAL A C 1
ATOM 719 O O . VAL A 1 84 ? -12.018 -8.434 0.128 1.00 54.38 84 VAL A O 1
ATOM 722 N N . SER A 1 85 ? -12.637 -10.298 1.217 1.00 42.09 85 SER A N 1
ATOM 723 C CA . SER A 1 85 ? -13.471 -10.993 0.200 1.00 42.09 85 SER A CA 1
ATOM 724 C C . SER A 1 85 ? -14.825 -10.222 -0.415 1.00 42.09 85 SER A C 1
ATOM 726 O O . SER A 1 85 ? -15.139 -9.803 0.757 1.00 42.09 85 SER A O 1
ATOM 728 N N . GLU A 1 86 ? -15.802 -10.056 -2.530 1.00 43.34 86 GLU A N 1
ATOM 729 C CA . GLU A 1 86 ? -16.954 -9.543 -3.382 1.00 43.34 86 GLU A CA 1
ATOM 730 C C . GLU A 1 86 ? -16.401 -8.570 -4.442 1.00 43.34 86 GLU A C 1
ATOM 732 O O . GLU A 1 86 ? -15.217 -8.633 -4.786 1.00 43.34 86 GLU A O 1
ATOM 737 N N . ALA A 1 87 ? -17.218 -7.650 -4.959 1.00 37.47 87 ALA A N 1
ATOM 738 C CA . ALA A 1 87 ? -16.823 -6.710 -6.012 1.00 37.47 87 ALA A CA 1
ATOM 739 C C . ALA A 1 87 ? -16.826 -5.241 -5.550 1.00 37.47 87 ALA A C 1
ATOM 741 O O . ALA A 1 87 ? -17.372 -4.905 -4.499 1.00 37.47 87 ALA A O 1
ATOM 742 N N . ILE A 1 88 ? -16.222 -4.379 -6.367 1.00 37.00 88 ILE A N 1
ATOM 743 C CA . ILE A 1 88 ? -16.542 -2.952 -6.488 1.00 37.00 88 ILE A CA 1
ATOM 744 C C . ILE A 1 88 ? -17.587 -2.833 -7.610 1.00 37.00 88 ILE A C 1
ATOM 746 O O . ILE A 1 88 ? -17.591 -3.628 -8.551 1.00 37.00 88 ILE A O 1
ATOM 750 N N . ILE A 1 89 ? -18.460 -1.832 -7.551 1.00 40.00 89 ILE A N 1
ATOM 751 C CA . ILE A 1 89 ? -19.282 -1.415 -8.693 1.00 40.00 89 ILE A CA 1
ATOM 752 C C . ILE A 1 89 ? -18.815 -0.013 -9.089 1.00 40.00 89 ILE A C 1
ATOM 754 O O . ILE A 1 89 ? -18.688 0.852 -8.225 1.00 40.00 89 ILE A O 1
ATOM 758 N N . ASN A 1 90 ? -18.483 0.188 -10.365 1.00 43.88 90 ASN A N 1
ATOM 759 C CA . ASN A 1 90 ? -17.924 1.450 -10.853 1.00 43.88 90 ASN A CA 1
ATOM 760 C C . ASN A 1 90 ? -19.003 2.512 -11.152 1.00 43.88 90 ASN A C 1
ATOM 762 O O . ASN A 1 90 ? -20.204 2.268 -11.035 1.00 43.88 90 ASN A O 1
ATOM 766 N N . ASP A 1 91 ? -18.551 3.682 -11.606 1.00 40.72 91 ASP A N 1
ATOM 767 C CA . ASP A 1 91 ? -19.343 4.848 -12.026 1.00 40.72 91 ASP A CA 1
ATOM 768 C C . ASP A 1 91 ? -20.424 4.552 -13.087 1.00 40.72 91 ASP A C 1
ATOM 770 O O . ASP A 1 91 ? -21.337 5.351 -13.284 1.00 40.72 91 ASP A O 1
ATOM 774 N N . LYS A 1 92 ? -20.342 3.397 -13.758 1.00 41.16 92 LYS A N 1
ATOM 775 C CA . LYS A 1 92 ? -21.234 2.954 -14.843 1.00 41.16 92 LYS A CA 1
ATOM 776 C C . LYS A 1 92 ? -22.066 1.727 -14.459 1.00 41.16 92 LYS A C 1
ATOM 778 O O . LYS A 1 92 ? -22.656 1.094 -15.329 1.00 41.16 92 LYS A O 1
ATOM 783 N N . GLY A 1 93 ? -22.089 1.357 -13.176 1.00 37.44 93 GLY A N 1
ATOM 784 C CA . GLY A 1 93 ? -22.810 0.180 -12.683 1.00 37.44 93 GLY A CA 1
ATOM 785 C C . GLY A 1 93 ? -22.141 -1.162 -13.009 1.00 37.44 93 GLY A C 1
ATOM 786 O O . GLY A 1 93 ? -22.737 -2.212 -12.771 1.00 37.44 93 GLY A O 1
ATOM 787 N N . VAL A 1 94 ? -20.913 -1.166 -13.539 1.00 43.34 94 VAL A N 1
ATOM 788 C CA . VAL A 1 94 ? -20.196 -2.396 -13.908 1.00 43.34 94 VAL A CA 1
ATOM 789 C C . VAL A 1 94 ? -19.417 -2.926 -12.706 1.00 43.34 94 VAL A C 1
ATOM 791 O O . VAL A 1 94 ? -18.694 -2.175 -12.048 1.00 43.34 94 VAL A O 1
ATOM 794 N N . LYS A 1 95 ? -19.526 -4.233 -12.438 1.00 43.84 95 LYS A N 1
ATOM 795 C CA . LYS A 1 95 ? -18.698 -4.906 -11.431 1.00 43.84 95 LYS A CA 1
ATOM 796 C C . LYS A 1 95 ? -17.234 -4.950 -11.870 1.00 43.84 95 LYS A C 1
ATOM 798 O O . LYS A 1 95 ? -16.890 -5.605 -12.851 1.00 43.84 95 LYS A O 1
ATOM 803 N N . GLU A 1 96 ? -16.373 -4.302 -11.097 1.00 42.28 96 GLU A N 1
ATOM 804 C CA . GLU A 1 96 ? -14.918 -4.424 -11.170 1.00 42.28 96 GLU A CA 1
ATOM 805 C C . GLU A 1 96 ? -14.435 -5.092 -9.880 1.00 42.28 96 GLU A C 1
ATOM 807 O O . GLU A 1 96 ? -14.896 -4.761 -8.792 1.00 42.28 96 GLU A O 1
ATOM 812 N N . TYR A 1 97 ? -13.490 -6.024 -9.953 1.00 41.47 97 TYR A N 1
ATOM 813 C CA . TYR A 1 97 ? -12.859 -6.544 -8.739 1.00 41.47 97 TYR A CA 1
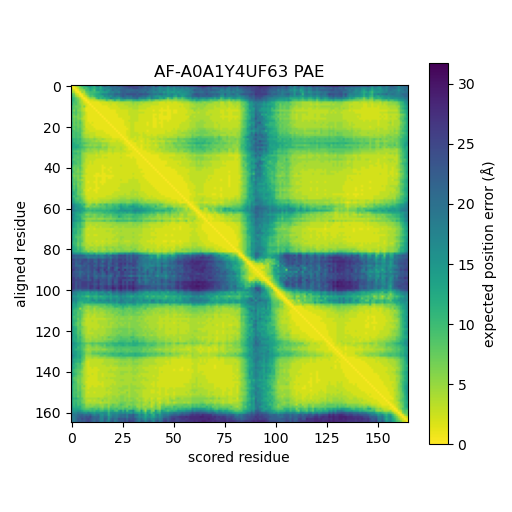ATOM 814 C C . TYR A 1 97 ? -11.677 -5.630 -8.354 1.00 41.47 97 TYR A C 1
ATOM 816 O O . TYR A 1 97 ? -10.925 -5.243 -9.254 1.00 41.47 97 TYR A O 1
ATOM 824 N N . PRO A 1 98 ? -11.481 -5.297 -7.057 1.00 41.38 98 PRO A N 1
ATOM 825 C CA . PRO A 1 98 ? -11.849 -6.180 -5.948 1.00 41.38 98 PRO A CA 1
ATOM 826 C C . PRO A 1 98 ? -12.586 -5.524 -4.742 1.00 41.38 98 PRO A C 1
ATOM 828 O O . PRO A 1 98 ? -12.173 -4.495 -4.216 1.00 41.38 98 PRO A O 1
ATOM 831 N N . TYR A 1 99 ? -13.632 -6.216 -4.262 1.00 42.66 99 TYR A N 1
ATOM 832 C CA . TYR A 1 99 ? -14.339 -6.166 -2.959 1.00 42.66 99 TYR A CA 1
ATOM 833 C C . TYR A 1 99 ? -14.729 -4.849 -2.239 1.00 42.66 99 TYR A C 1
ATOM 835 O O . TYR A 1 99 ? -13.918 -4.125 -1.647 1.00 42.66 99 TYR A O 1
ATOM 843 N N . VAL A 1 100 ? -16.049 -4.799 -2.011 1.00 43.50 100 VAL A N 1
ATOM 844 C CA . VAL A 1 100 ? -16.884 -3.923 -1.173 1.00 43.50 100 VAL A CA 1
ATOM 845 C C . VAL A 1 100 ? -17.306 -2.625 -1.857 1.00 43.50 100 VAL A C 1
ATOM 847 O O . VAL A 1 100 ? -16.487 -1.860 -2.360 1.00 43.50 100 VAL A O 1
ATOM 850 N N . ASN A 1 101 ? -18.614 -2.371 -1.768 1.00 42.66 101 ASN A N 1
ATOM 851 C CA . ASN A 1 101 ? -19.307 -1.163 -2.202 1.00 42.66 101 ASN A CA 1
ATOM 852 C C . ASN A 1 101 ? -18.832 0.065 -1.412 1.00 42.66 101 ASN A C 1
ATOM 854 O O . ASN A 1 101 ? -19.443 0.467 -0.422 1.00 42.66 101 ASN A O 1
ATOM 858 N N . ILE A 1 102 ? -17.731 0.659 -1.857 1.00 50.81 102 ILE A N 1
ATOM 859 C CA . ILE A 1 102 ? -17.324 1.998 -1.450 1.00 50.81 102 ILE A CA 1
ATOM 860 C C . ILE A 1 102 ? -17.946 2.977 -2.430 1.00 50.81 102 ILE A C 1
ATOM 862 O O . ILE A 1 102 ? -17.529 3.072 -3.583 1.00 50.81 102 ILE A O 1
ATOM 866 N N . ASN A 1 103 ? -18.932 3.723 -1.944 1.00 52.91 103 ASN A N 1
ATOM 867 C CA . ASN A 1 103 ? -19.480 4.857 -2.668 1.00 52.91 103 ASN A CA 1
ATOM 868 C C . ASN A 1 103 ? -18.453 5.996 -2.625 1.00 52.91 103 ASN A C 1
ATOM 870 O O . ASN A 1 103 ? -18.454 6.793 -1.687 1.00 52.91 103 ASN A O 1
ATOM 874 N N . ILE A 1 104 ? -17.575 6.072 -3.630 1.00 56.75 104 ILE A N 1
ATOM 875 C CA . ILE A 1 104 ? -16.819 7.300 -3.897 1.00 56.75 104 ILE A CA 1
ATOM 876 C C . ILE A 1 104 ? -17.839 8.324 -4.401 1.00 56.75 104 ILE A C 1
ATOM 878 O O . ILE A 1 104 ? -18.373 8.190 -5.503 1.00 56.75 104 ILE A O 1
ATOM 882 N N . TYR A 1 105 ? -18.155 9.325 -3.585 1.00 58.22 105 TYR A N 1
ATOM 883 C CA . TYR A 1 105 ? -19.028 10.413 -4.009 1.00 58.22 105 TYR A CA 1
ATOM 884 C C . TYR A 1 105 ? -18.283 11.287 -5.021 1.00 58.22 105 TYR A C 1
ATOM 886 O O . TYR A 1 105 ? -17.122 11.617 -4.810 1.00 58.22 105 TYR A O 1
ATOM 894 N N . LEU A 1 106 ? -18.948 11.722 -6.096 1.00 56.44 106 LEU A N 1
ATOM 895 C CA . LEU A 1 106 ? -18.329 12.574 -7.131 1.00 56.44 106 LEU A CA 1
ATOM 896 C C . LEU A 1 106 ? -17.863 13.951 -6.612 1.00 56.44 106 LEU A C 1
ATOM 898 O O . LEU A 1 106 ? -17.155 14.659 -7.316 1.00 56.44 106 LEU A O 1
ATOM 902 N N . GLN A 1 107 ? -18.270 14.320 -5.396 1.00 67.38 107 GLN A N 1
ATOM 903 C CA . GLN A 1 107 ? -17.853 15.525 -4.673 1.00 67.38 107 GLN A CA 1
ATOM 904 C C . GLN A 1 107 ? -16.542 15.322 -3.885 1.00 67.38 107 GLN A C 1
ATOM 906 O O . GLN A 1 107 ? -15.930 16.294 -3.456 1.00 67.38 107 GLN A O 1
ATOM 911 N N . ASP A 1 108 ? -16.102 14.073 -3.698 1.00 73.12 108 ASP A N 1
ATOM 912 C CA . ASP A 1 108 ? -14.806 13.714 -3.119 1.00 73.12 108 ASP A CA 1
ATOM 913 C C . ASP A 1 108 ? -13.764 13.597 -4.247 1.00 73.12 108 ASP A C 1
ATOM 915 O O . ASP A 1 108 ? -13.352 12.510 -4.666 1.00 73.12 108 ASP A O 1
ATOM 919 N N . GLU A 1 109 ? -13.374 14.758 -4.785 1.00 78.25 109 GLU A N 1
ATOM 920 C CA . GLU A 1 109 ? -12.350 14.872 -5.832 1.00 78.25 109 GLU A CA 1
ATOM 921 C C . GLU A 1 109 ? -11.008 14.257 -5.399 1.00 78.25 109 GLU A C 1
ATOM 923 O O . GLU A 1 109 ? -10.246 13.750 -6.227 1.00 78.25 109 GLU A O 1
ATOM 928 N N . GLU A 1 110 ? -10.723 14.284 -4.097 1.00 78.06 110 GLU A N 1
ATOM 929 C CA . GLU A 1 110 ? -9.458 13.869 -3.501 1.00 78.06 110 GLU A CA 1
ATOM 930 C C . GLU A 1 110 ? -9.322 12.331 -3.524 1.00 78.06 110 GLU A C 1
ATOM 932 O O . GLU A 1 110 ? -8.364 11.801 -4.105 1.00 78.06 110 GLU A O 1
ATOM 937 N N . THR A 1 111 ? -10.323 11.594 -3.022 1.00 75.62 111 THR A N 1
ATOM 938 C CA . THR A 1 111 ? -10.397 10.126 -3.153 1.00 75.62 111 THR A CA 1
ATOM 939 C C . THR A 1 111 ? -10.493 9.704 -4.618 1.00 75.62 111 THR A C 1
ATOM 941 O O . THR A 1 111 ? -9.814 8.758 -5.034 1.00 75.62 111 THR A O 1
ATOM 944 N N . LEU A 1 112 ? -11.292 10.405 -5.432 1.00 77.31 112 LEU A N 1
ATOM 945 C CA . LEU A 1 112 ? -11.462 10.091 -6.854 1.00 77.31 112 LEU A CA 1
ATOM 946 C C . LEU A 1 112 ? -10.133 10.200 -7.627 1.00 77.31 112 LEU A C 1
ATOM 948 O O . LEU A 1 112 ? -9.830 9.357 -8.477 1.00 77.31 112 LEU A O 1
ATOM 952 N N . LYS A 1 113 ? -9.293 11.187 -7.293 1.00 83.94 113 LYS A N 1
ATOM 953 C CA . LYS A 1 113 ? -7.935 11.353 -7.837 1.00 83.94 113 LYS A CA 1
ATOM 954 C C . LYS A 1 113 ? -7.015 10.184 -7.468 1.00 83.94 113 LYS A C 1
ATOM 956 O O . LYS A 1 113 ? -6.294 9.693 -8.341 1.00 83.94 113 LYS A O 1
ATOM 961 N N . ILE A 1 114 ? -7.062 9.689 -6.225 1.00 82.69 114 ILE A N 1
ATOM 962 C CA . ILE A 1 114 ? -6.310 8.485 -5.821 1.00 82.69 114 ILE A CA 1
ATOM 963 C C . ILE A 1 114 ? -6.805 7.242 -6.562 1.00 82.69 114 ILE A C 1
ATOM 965 O O . ILE A 1 114 ? -5.982 6.521 -7.130 1.00 82.69 114 ILE A O 1
ATOM 969 N N . TYR A 1 115 ? -8.119 6.997 -6.591 1.00 82.38 115 TYR A N 1
ATOM 970 C CA . TYR A 1 115 ? -8.703 5.846 -7.286 1.00 82.38 115 TYR A CA 1
ATOM 971 C C . TYR A 1 115 ? -8.265 5.811 -8.755 1.00 82.38 115 TYR A C 1
ATOM 973 O O . TYR A 1 115 ? -7.781 4.787 -9.240 1.00 82.38 115 TYR A O 1
ATOM 981 N N . ASN A 1 116 ? -8.336 6.953 -9.445 1.00 81.75 116 ASN A N 1
ATOM 982 C CA . ASN A 1 116 ? -7.908 7.064 -10.836 1.00 81.75 116 ASN A CA 1
ATOM 983 C C . ASN A 1 116 ? -6.391 6.853 -11.016 1.00 81.75 116 ASN A C 1
ATOM 985 O O . ASN A 1 116 ? -5.997 6.154 -11.956 1.00 81.75 116 ASN A O 1
ATOM 989 N N . LYS A 1 117 ? -5.528 7.358 -10.112 1.00 88.69 117 LYS A N 1
ATOM 990 C CA . LYS A 1 117 ? -4.078 7.064 -10.162 1.00 88.69 117 LYS A CA 1
ATOM 991 C C . LYS A 1 117 ? -3.814 5.564 -9.977 1.00 88.69 117 LYS A C 1
ATOM 993 O O . LYS A 1 117 ? -3.087 4.974 -10.776 1.00 88.69 117 LYS A O 1
ATOM 998 N N . ALA A 1 118 ? -4.447 4.927 -8.990 1.00 86.00 118 ALA A N 1
ATOM 999 C CA . ALA A 1 118 ? -4.310 3.493 -8.734 1.00 86.00 118 ALA A CA 1
ATOM 1000 C C . ALA A 1 118 ? -4.824 2.637 -9.907 1.00 86.00 118 ALA A C 1
ATOM 1002 O O . ALA A 1 118 ? -4.142 1.705 -10.331 1.00 86.00 118 ALA A O 1
ATOM 1003 N N . LYS A 1 119 ? -5.977 2.980 -10.495 1.00 83.75 119 LYS A N 1
ATOM 1004 C CA . LYS A 1 119 ? -6.554 2.296 -11.668 1.00 83.75 119 LYS A CA 1
ATOM 1005 C C . LYS A 1 119 ? -5.664 2.411 -12.909 1.00 83.75 119 LYS A C 1
ATOM 1007 O O . LYS A 1 119 ? -5.485 1.426 -13.626 1.00 83.75 119 LYS A O 1
ATOM 1012 N N . SER A 1 120 ? -5.063 3.582 -13.133 1.00 87.69 120 SER A N 1
ATOM 1013 C CA . SER A 1 120 ? -4.072 3.798 -14.196 1.00 87.69 120 SER A CA 1
ATOM 1014 C C . SER A 1 120 ? -2.833 2.914 -13.992 1.00 87.69 120 SER A C 1
ATOM 1016 O O . SER A 1 120 ? -2.475 2.129 -14.871 1.00 87.69 120 SER A O 1
ATOM 1018 N N . VAL A 1 121 ? -2.255 2.938 -12.786 1.00 88.94 121 VAL A N 1
ATOM 1019 C CA . VAL A 1 121 ? -1.113 2.098 -12.385 1.00 88.94 121 VAL A CA 1
ATOM 1020 C C . VAL A 1 121 ? -1.404 0.601 -12.563 1.00 88.94 121 VAL A C 1
ATOM 1022 O O . VAL A 1 121 ? -0.603 -0.112 -13.163 1.00 88.94 121 VAL A O 1
ATOM 1025 N N . ILE A 1 122 ? -2.569 0.114 -12.125 1.00 85.69 122 ILE A N 1
ATOM 1026 C CA . ILE A 1 122 ? -2.977 -1.296 -12.272 1.00 85.69 122 ILE A CA 1
ATOM 1027 C C . ILE A 1 122 ? -3.069 -1.716 -13.748 1.00 85.69 122 ILE A C 1
ATOM 1029 O O . ILE A 1 122 ? -2.761 -2.860 -14.083 1.00 85.69 122 ILE A O 1
ATOM 1033 N N . ASN A 1 123 ? -3.463 -0.813 -14.649 1.00 84.62 123 ASN A N 1
ATOM 1034 C CA . ASN A 1 123 ? -3.485 -1.091 -16.086 1.00 84.62 123 ASN A CA 1
ATOM 1035 C C . ASN A 1 123 ? -2.092 -1.022 -16.732 1.00 84.62 123 ASN A C 1
ATOM 1037 O O . ASN A 1 123 ? -1.800 -1.834 -17.609 1.00 84.62 123 ASN A O 1
ATOM 1041 N N . MET A 1 124 ? -1.219 -0.126 -16.264 1.00 89.75 124 MET A N 1
ATOM 1042 C CA . MET A 1 124 ? 0.185 -0.047 -16.683 1.00 89.75 124 MET A CA 1
ATOM 1043 C C . MET A 1 124 ? 0.968 -1.316 -16.305 1.00 89.75 124 MET A C 1
ATOM 1045 O O . MET A 1 124 ? 1.636 -1.892 -17.161 1.00 89.75 124 MET A O 1
ATOM 1049 N N . ILE A 1 125 ? 0.841 -1.799 -15.061 1.00 87.75 125 ILE A N 1
ATOM 1050 C CA . ILE A 1 125 ? 1.564 -2.979 -14.539 1.00 87.75 125 ILE A CA 1
ATOM 1051 C C . ILE A 1 125 ? 1.346 -4.234 -15.401 1.00 87.75 125 ILE A C 1
ATOM 1053 O O . ILE A 1 125 ? 2.257 -5.049 -15.535 1.00 87.75 125 ILE A O 1
ATOM 1057 N N . LYS A 1 126 ? 0.168 -4.392 -16.020 1.00 83.69 126 LYS A N 1
ATOM 1058 C CA . LYS A 1 126 ? -0.152 -5.540 -16.893 1.00 83.69 126 LYS A CA 1
ATOM 1059 C C . LYS A 1 126 ? 0.780 -5.652 -18.105 1.00 83.69 126 LYS A C 1
ATOM 1061 O O . LYS A 1 126 ? 1.010 -6.758 -18.577 1.00 83.69 126 LYS A O 1
ATOM 1066 N N . ASN A 1 127 ? 1.298 -4.521 -18.588 1.00 87.88 127 ASN A N 1
ATOM 1067 C CA . ASN A 1 127 ? 2.073 -4.405 -19.826 1.00 87.88 127 ASN A CA 1
ATOM 1068 C C . ASN A 1 127 ? 3.441 -3.731 -19.602 1.00 87.88 127 ASN A C 1
ATOM 1070 O O . ASN A 1 127 ? 4.032 -3.207 -20.544 1.00 87.88 127 ASN A O 1
ATOM 1074 N N . ILE A 1 128 ? 3.925 -3.679 -18.357 1.00 90.56 128 ILE A N 1
ATOM 1075 C CA . ILE A 1 128 ? 5.156 -2.960 -18.024 1.00 90.56 128 ILE A CA 1
ATOM 1076 C C . ILE A 1 128 ? 6.390 -3.722 -18.528 1.00 90.56 128 ILE A C 1
ATOM 1078 O O . ILE A 1 128 ? 6.641 -4.866 -18.141 1.00 90.56 128 ILE A O 1
ATOM 1082 N N . ASP A 1 129 ? 7.183 -3.076 -19.385 1.00 90.25 129 ASP A N 1
ATOM 1083 C CA . ASP A 1 129 ? 8.531 -3.550 -19.683 1.00 90.25 129 ASP A CA 1
ATOM 1084 C C . ASP A 1 129 ? 9.421 -3.303 -18.463 1.00 90.25 129 ASP A C 1
ATOM 1086 O O . ASP A 1 129 ? 9.650 -2.162 -18.057 1.00 90.25 129 ASP A O 1
ATOM 1090 N N . PHE A 1 130 ? 9.923 -4.389 -17.881 1.00 89.38 130 PHE A N 1
ATOM 1091 C CA . PHE A 1 130 ? 10.819 -4.323 -16.735 1.00 89.38 130 PHE A CA 1
ATOM 1092 C C . PHE A 1 130 ? 12.237 -3.876 -17.118 1.00 89.38 130 PHE A C 1
ATOM 1094 O O . PHE A 1 130 ? 12.963 -3.437 -16.244 1.00 89.38 130 PHE A O 1
ATOM 1101 N N . ASN A 1 131 ? 12.641 -3.920 -18.391 1.00 88.31 131 ASN A N 1
ATOM 1102 C CA . ASN A 1 131 ? 14.010 -3.581 -18.809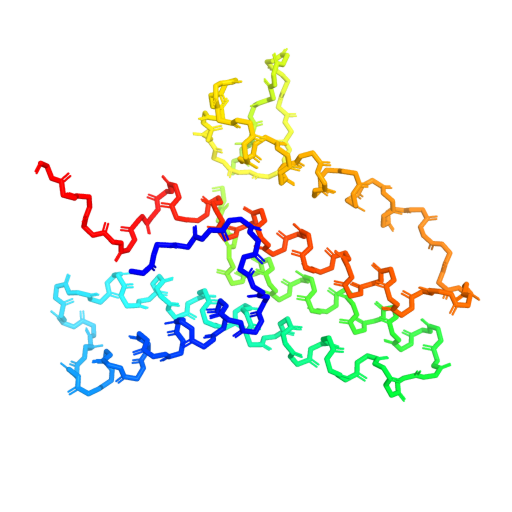 1.00 88.31 131 ASN A CA 1
ATOM 1103 C C . ASN A 1 131 ? 14.258 -2.064 -18.961 1.00 88.31 131 ASN A C 1
ATOM 1105 O O . ASN A 1 131 ? 15.347 -1.644 -19.362 1.00 88.31 131 ASN A O 1
ATOM 1109 N N . ARG A 1 132 ? 13.255 -1.226 -18.670 1.00 90.25 132 ARG A N 1
ATOM 1110 C CA . ARG A 1 132 ? 13.348 0.234 -18.800 1.00 90.25 132 ARG A CA 1
ATOM 1111 C C . ARG A 1 132 ? 14.309 0.846 -17.777 1.00 90.25 132 ARG A C 1
ATOM 1113 O O . ARG A 1 132 ? 14.370 0.424 -16.629 1.00 90.25 132 ARG A O 1
ATOM 1120 N N . LYS A 1 133 ? 14.980 1.937 -18.156 1.00 87.44 133 LYS A N 1
ATOM 1121 C CA . LYS A 1 133 ? 15.903 2.676 -17.268 1.00 87.44 133 LYS A CA 1
ATOM 1122 C C . LYS A 1 133 ? 15.217 3.336 -16.063 1.00 87.44 133 LYS A C 1
ATOM 1124 O O . LYS A 1 133 ? 15.858 3.520 -15.039 1.00 87.44 133 LYS A O 1
ATOM 1129 N N . ASP A 1 134 ? 13.941 3.687 -16.193 1.00 91.00 134 ASP A N 1
ATOM 1130 C CA . ASP A 1 134 ? 13.113 4.340 -15.170 1.00 91.00 134 ASP A CA 1
ATOM 1131 C C . ASP A 1 134 ? 12.259 3.350 -14.351 1.00 91.00 134 ASP A C 1
ATOM 1133 O O . ASP A 1 134 ? 11.454 3.762 -13.515 1.00 91.00 134 ASP A O 1
ATOM 1137 N N . ILE A 1 135 ? 12.435 2.036 -14.557 1.00 91.25 135 ILE A N 1
ATOM 1138 C CA . ILE A 1 135 ? 11.587 1.002 -13.950 1.00 91.25 135 ILE A CA 1
ATOM 1139 C C . ILE A 1 135 ? 11.543 1.080 -12.422 1.00 91.25 135 ILE A C 1
ATOM 1141 O O . ILE A 1 135 ? 10.468 0.970 -11.845 1.00 91.25 135 ILE A O 1
ATOM 1145 N N . ILE A 1 136 ? 12.681 1.309 -11.761 1.00 90.38 136 ILE A N 1
ATOM 1146 C CA . ILE A 1 136 ? 12.778 1.345 -10.295 1.00 90.38 136 ILE A CA 1
ATOM 1147 C C . ILE A 1 136 ? 11.825 2.397 -9.715 1.00 90.38 136 ILE A C 1
ATOM 1149 O O . ILE A 1 136 ? 11.080 2.103 -8.779 1.00 90.38 136 ILE A O 1
ATOM 1153 N N . ASP A 1 137 ? 11.788 3.590 -10.305 1.00 90.50 137 ASP A N 1
ATOM 1154 C CA . ASP A 1 137 ? 10.947 4.677 -9.813 1.00 90.50 137 ASP A CA 1
ATOM 1155 C C . ASP A 1 137 ? 9.483 4.491 -10.229 1.00 90.50 137 ASP A C 1
ATOM 1157 O O . ASP A 1 137 ? 8.596 4.704 -9.404 1.00 90.50 137 ASP A O 1
ATOM 1161 N N . ILE A 1 138 ? 9.209 3.943 -11.423 1.00 91.56 138 ILE A N 1
ATOM 1162 C CA . ILE A 1 138 ? 7.853 3.511 -11.807 1.00 91.56 138 ILE A CA 1
ATOM 1163 C C . ILE A 1 138 ? 7.298 2.477 -10.810 1.00 91.56 138 ILE A C 1
ATOM 1165 O O . ILE A 1 138 ? 6.121 2.546 -10.450 1.00 91.56 138 ILE A O 1
ATOM 1169 N N . LEU A 1 139 ? 8.109 1.525 -10.336 1.00 91.88 139 LEU A N 1
ATOM 1170 C CA . LEU A 1 139 ? 7.675 0.505 -9.375 1.00 91.88 139 LEU A CA 1
ATOM 1171 C C . LEU A 1 139 ? 7.444 1.086 -7.968 1.00 91.88 139 LEU A C 1
ATOM 1173 O O . LEU A 1 139 ? 6.456 0.712 -7.330 1.00 91.88 139 LEU A O 1
ATOM 1177 N N . LYS A 1 140 ? 8.279 2.030 -7.501 1.00 91.19 140 LYS A N 1
ATOM 1178 C CA . LYS A 1 140 ? 8.028 2.791 -6.256 1.00 91.19 140 LYS A CA 1
ATOM 1179 C C . LYS A 1 140 ? 6.704 3.547 -6.340 1.00 91.19 140 LYS A C 1
ATOM 1181 O O . LYS A 1 140 ? 5.847 3.385 -5.475 1.00 91.19 140 LYS A O 1
ATOM 1186 N N . ASP A 1 141 ? 6.507 4.312 -7.412 1.00 91.06 141 ASP A N 1
ATOM 1187 C CA . ASP A 1 141 ? 5.299 5.114 -7.619 1.00 91.06 141 ASP A CA 1
ATOM 1188 C C . ASP A 1 141 ? 4.050 4.231 -7.774 1.00 91.06 141 ASP A C 1
ATOM 1190 O O . ASP A 1 141 ? 2.956 4.595 -7.330 1.00 91.06 141 ASP A O 1
ATOM 1194 N N . SER A 1 142 ? 4.221 3.026 -8.328 1.00 91.81 142 SER A N 1
ATOM 1195 C CA . SER A 1 142 ? 3.172 2.013 -8.448 1.00 91.81 142 SER A CA 1
ATOM 1196 C C . SER A 1 142 ? 2.738 1.444 -7.095 1.00 91.81 142 SER A C 1
ATOM 1198 O O . SER A 1 142 ? 1.540 1.444 -6.806 1.00 91.81 142 SER A O 1
ATOM 1200 N N . ILE A 1 143 ? 3.680 1.007 -6.242 1.00 90.81 143 ILE A N 1
ATOM 1201 C CA . ILE A 1 143 ? 3.363 0.564 -4.870 1.00 90.81 143 ILE A CA 1
ATOM 1202 C C . ILE A 1 143 ? 2.697 1.704 -4.095 1.00 90.81 143 ILE A C 1
ATOM 1204 O O . ILE A 1 143 ? 1.607 1.508 -3.557 1.00 90.81 143 ILE A O 1
ATOM 1208 N N . SER A 1 144 ? 3.285 2.903 -4.113 1.00 89.81 144 SER A N 1
ATOM 1209 C CA . SER A 1 144 ? 2.764 4.089 -3.421 1.00 89.81 144 SER A CA 1
ATOM 1210 C C . SER A 1 144 ? 1.342 4.460 -3.849 1.00 89.81 144 SER A C 1
ATOM 1212 O O . SER A 1 144 ? 0.523 4.839 -3.015 1.00 89.81 144 SER A O 1
ATOM 1214 N N . SER A 1 145 ? 1.012 4.330 -5.137 1.00 89.25 145 SER A N 1
ATOM 1215 C CA . SER A 1 145 ? -0.332 4.635 -5.647 1.00 89.25 145 SER A CA 1
ATOM 1216 C C . SER A 1 145 ? -1.359 3.568 -5.260 1.00 89.25 145 SER A C 1
ATOM 1218 O O . SER A 1 145 ? -2.488 3.907 -4.904 1.00 89.25 145 SER A O 1
ATOM 1220 N N . ILE A 1 146 ? -0.978 2.286 -5.292 1.00 88.25 146 ILE A N 1
ATOM 1221 C CA . ILE A 1 146 ? -1.866 1.182 -4.906 1.00 88.25 146 ILE A CA 1
ATOM 1222 C C . ILE A 1 146 ? -2.120 1.197 -3.396 1.00 88.25 146 ILE A C 1
ATOM 1224 O O . ILE A 1 146 ? -3.277 1.130 -2.984 1.00 88.25 146 ILE A O 1
ATOM 1228 N N . ILE A 1 147 ? -1.083 1.319 -2.560 1.00 88.06 147 ILE A N 1
ATOM 1229 C CA . ILE A 1 147 ? -1.258 1.241 -1.104 1.00 88.06 147 ILE A CA 1
ATOM 1230 C C . ILE A 1 147 ? -2.088 2.412 -0.556 1.00 88.06 147 ILE A C 1
ATOM 1232 O O . ILE A 1 147 ? -2.946 2.180 0.290 1.00 88.06 147 ILE A O 1
ATOM 1236 N N . ARG A 1 148 ? -1.939 3.633 -1.098 1.00 86.62 148 ARG A N 1
ATOM 1237 C CA . ARG A 1 148 ? -2.806 4.783 -0.764 1.00 86.62 148 ARG A CA 1
ATOM 1238 C C . ARG A 1 148 ? -4.283 4.471 -0.997 1.00 86.62 148 ARG A C 1
ATOM 1240 O O . ARG A 1 148 ? -5.097 4.656 -0.095 1.00 86.62 148 ARG A O 1
ATOM 1247 N N . TRP A 1 149 ? -4.621 3.956 -2.182 1.00 84.06 149 TRP A N 1
ATOM 1248 C CA . TRP A 1 149 ? -5.993 3.553 -2.501 1.00 84.06 149 TRP A CA 1
ATOM 1249 C C . TRP A 1 149 ? -6.493 2.475 -1.537 1.00 84.06 149 TRP A C 1
ATOM 1251 O O . TRP A 1 149 ? -7.557 2.627 -0.945 1.00 84.06 149 TRP A O 1
ATOM 1261 N N . VAL A 1 150 ? -5.709 1.417 -1.316 1.00 82.25 150 VAL A N 1
ATOM 1262 C CA . VAL A 1 150 ? -6.135 0.282 -0.486 1.00 82.25 150 VAL A CA 1
ATOM 1263 C C . VAL A 1 150 ? -6.238 0.648 1.014 1.00 82.25 150 VAL A C 1
ATOM 1265 O O . VAL A 1 150 ? -7.099 0.108 1.708 1.00 82.25 150 VAL A O 1
ATOM 1268 N N . ILE A 1 151 ? -5.455 1.610 1.518 1.00 82.69 151 ILE A N 1
ATOM 1269 C CA . ILE A 1 151 ? -5.603 2.154 2.883 1.00 82.69 151 ILE A CA 1
ATOM 1270 C C . ILE A 1 151 ? -6.895 2.962 3.021 1.00 82.69 151 ILE A C 1
ATOM 1272 O O . ILE A 1 151 ? -7.653 2.713 3.956 1.00 82.69 151 ILE A O 1
ATOM 1276 N N . ILE A 1 152 ? -7.198 3.868 2.085 1.00 79.31 152 ILE A N 1
ATOM 1277 C CA . ILE A 1 152 ? -8.452 4.648 2.100 1.00 79.31 152 ILE A CA 1
ATOM 1278 C C . ILE A 1 152 ? -9.661 3.711 2.004 1.00 79.31 152 ILE A C 1
ATOM 1280 O O . ILE A 1 152 ? -10.598 3.813 2.795 1.00 79.31 152 ILE A O 1
ATOM 1284 N N . VAL A 1 153 ? -9.580 2.709 1.123 1.00 75.50 153 VAL A N 1
ATOM 1285 C CA . VAL A 1 153 ? -10.540 1.600 1.028 1.00 75.50 153 VAL A CA 1
ATOM 1286 C C . VAL A 1 153 ? -10.749 0.899 2.371 1.00 75.50 153 VAL A C 1
ATOM 1288 O O . VAL A 1 153 ? -11.860 0.458 2.664 1.00 75.50 153 VAL A O 1
ATOM 1291 N N . ARG A 1 154 ? -9.708 0.771 3.199 1.00 77.69 154 ARG A N 1
ATOM 1292 C CA . ARG A 1 154 ? -9.800 0.112 4.505 1.00 77.69 154 ARG A CA 1
ATOM 1293 C C . ARG A 1 154 ? -10.327 1.041 5.601 1.00 77.69 154 ARG A C 1
ATOM 1295 O O . ARG A 1 154 ? -11.164 0.595 6.381 1.00 77.69 154 ARG A O 1
ATOM 1302 N N . GLU A 1 155 ? -9.945 2.319 5.618 1.00 74.56 155 GLU A N 1
ATOM 1303 C CA . GLU A 1 155 ? -10.502 3.317 6.549 1.00 74.56 155 GLU A CA 1
ATOM 1304 C C . GLU A 1 155 ? -11.994 3.577 6.321 1.00 74.56 155 GLU A C 1
ATOM 1306 O O . GLU A 1 155 ? -12.752 3.676 7.284 1.00 74.56 155 GLU A O 1
ATOM 1311 N N . MET A 1 156 ? -12.451 3.613 5.066 1.00 71.31 156 MET A N 1
ATOM 1312 C CA . MET A 1 156 ? -13.874 3.802 4.755 1.00 71.31 156 MET A CA 1
ATOM 1313 C C . MET A 1 156 ? -14.765 2.646 5.251 1.00 71.31 156 MET A C 1
ATOM 1315 O O . MET A 1 156 ? -15.956 2.857 5.478 1.00 71.31 156 MET A O 1
ATOM 1319 N N . LYS A 1 157 ? -14.204 1.441 5.445 1.00 67.62 157 LYS A N 1
ATOM 1320 C CA . LYS A 1 157 ? -14.909 0.246 5.959 1.00 67.62 157 LYS A CA 1
ATOM 1321 C C . LYS A 1 157 ? -14.754 0.080 7.471 1.00 67.62 157 LYS A C 1
ATOM 1323 O O . LYS A 1 157 ? -15.726 -0.157 8.180 1.00 67.62 157 LYS A O 1
ATOM 1328 N N . PHE A 1 158 ? -13.516 0.174 7.948 1.00 64.50 158 PHE A N 1
ATOM 1329 C CA . PHE A 1 158 ? -13.095 -0.158 9.306 1.00 64.50 158 PHE A CA 1
ATOM 1330 C C . PHE A 1 158 ? -12.423 1.055 9.939 1.00 64.50 158 PHE A C 1
ATOM 1332 O O . PHE A 1 158 ? -11.255 0.985 10.314 1.00 64.50 158 PHE A O 1
ATOM 1339 N N . SER A 1 159 ? -13.137 2.182 9.987 1.00 61.81 15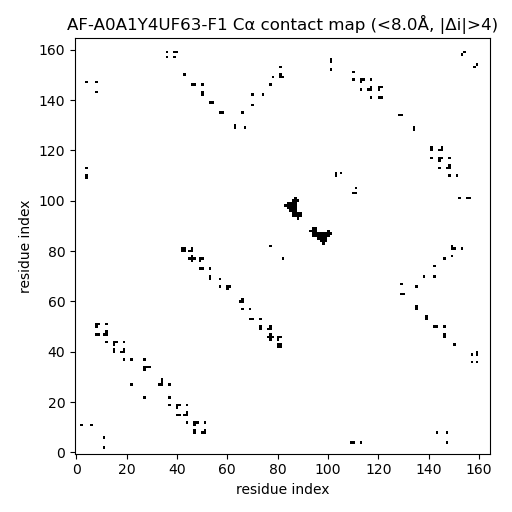9 SER A N 1
ATOM 1340 C CA . SER A 1 159 ? -12.603 3.449 10.490 1.00 61.81 159 SER A CA 1
ATOM 1341 C C . SER A 1 159 ? -12.104 3.279 11.925 1.00 61.81 159 SER A C 1
ATOM 1343 O O . SER A 1 159 ? -12.889 3.056 12.847 1.00 61.81 159 SER A O 1
ATOM 1345 N N . VAL A 1 160 ? -10.782 3.354 12.106 1.00 58.56 160 VAL A N 1
ATOM 1346 C CA . VAL A 1 160 ? -10.134 3.220 13.424 1.00 58.56 160 VAL A CA 1
ATOM 1347 C C . VAL A 1 160 ? -9.994 4.569 14.136 1.00 58.56 160 VAL A C 1
ATOM 1349 O O . VAL A 1 160 ? -9.348 4.663 15.180 1.00 58.56 160 VAL A O 1
ATOM 1352 N N . GLU A 1 161 ? -10.598 5.624 13.595 1.00 57.00 161 GLU A N 1
ATOM 1353 C CA . GLU A 1 161 ? -10.796 6.902 14.271 1.00 57.00 161 GLU A CA 1
ATOM 1354 C C . GLU A 1 161 ? -12.272 7.065 14.646 1.00 57.00 161 GLU A C 1
ATOM 1356 O O . GLU A 1 161 ? -13.178 6.778 13.864 1.00 57.00 161 GLU A O 1
ATOM 1361 N N . VAL A 1 162 ? -12.534 7.542 15.864 1.00 41.78 162 VAL A N 1
ATOM 1362 C CA . VAL A 1 162 ? -13.899 7.884 16.268 1.00 41.78 162 VAL A CA 1
ATOM 1363 C C . VAL A 1 162 ? -14.300 9.141 15.506 1.00 41.78 162 VAL A C 1
ATOM 1365 O O . VAL A 1 162 ? -13.825 10.229 15.837 1.00 41.78 162 VAL A O 1
ATOM 1368 N N . LYS A 1 163 ? -15.202 9.009 14.523 1.00 33.38 163 LYS A N 1
ATOM 1369 C CA . LYS A 1 163 ? -15.906 10.166 13.953 1.00 33.38 163 LYS A CA 1
ATOM 1370 C C . LYS A 1 163 ? -16.502 10.973 15.105 1.00 33.38 163 LYS A C 1
ATOM 1372 O O . LYS A 1 163 ? -17.422 10.499 15.776 1.00 33.38 163 LYS A O 1
ATOM 1377 N N . ARG A 1 164 ? -15.975 12.179 15.335 1.00 31.45 164 ARG A N 1
ATOM 1378 C CA . ARG A 1 164 ? -16.620 13.161 16.209 1.00 31.45 164 ARG A CA 1
ATOM 1379 C C . ARG A 1 164 ? -18.005 13.438 15.620 1.00 31.45 164 ARG A C 1
ATOM 1381 O O . ARG A 1 164 ? -18.102 13.818 14.455 1.00 31.45 164 ARG A O 1
ATOM 1388 N N . LYS A 1 165 ? -19.037 13.138 16.407 1.00 30.22 165 LYS A N 1
ATOM 1389 C CA . LYS A 1 165 ? -20.404 13.611 16.169 1.00 30.22 165 LYS A CA 1
ATOM 1390 C C . LYS A 1 165 ? -20.500 15.088 16.532 1.00 30.22 165 LYS A C 1
ATOM 1392 O O . LYS A 1 165 ? -19.724 15.494 17.427 1.00 30.22 165 LYS A O 1
#

Sequence (165 aa):
MDITINTDIKELYEYYEKRVIRAEEMNIDESSRFYPSFIEINKRYNALSMAVIFINEISYDKEPNSYKRKFFCCLKYILTELFVSEAIINDKGVKEYPYVNINIYLQDEETLKIYNKAKSVINMIKNIDFNRKDIIDILKDSISSIIRWVIIVREMKFSVEVKRK

Foldseek 3Di:
DDDALPQFLVNQLVVLVVVQVVCVVVVDDPVDPCVVLNLLSVLLNQLSVLLVCLLVPLVVDDDLVVNVVSLVVSVVSSCVSLHDCAFEQDPVRDTDDDDDDDPPDPVPVSLVVLVVQLVVLVVCVVPPDSVDPCNSVSSSSNSRSNSSNSVVVSCSPSPSDPPDD

pLDDT: mean 75.97, std 17.77, range [30.22, 93.62]

Mean predicted aligned error: 8.51 Å

Secondary structure (DSSP, 8-state):
----TT--HHHHHHHHHHHHHHHHHTT--TTSTTHHHHHHHHHHHHHHHHHHHHHHHGGG---HHHHHHHHHHHHHHHHHHH--SS-EE-TTS-EESSSS-----TT-HHHHHHHHHHHHHHHHHTT--TT-TTHHHHHHHHHHHHHHHHHHHHHTTS--S----